Protein AF-A0A3D5YI48-F1 (afdb_monomer_lite)

pLDDT: mean 76.14, std 15.16, range [38.84, 94.69]

Foldseek 3Di:
DDDDDDDPPPPPPPDDPVRVVVVVVFVVFDKDQDDDDDFDDDPDPVVRVVVVVVVQVVQQVVDDVPDDGDDDDDDPDPVVVVVCVVVVPPDDPDDPVVCVVCVPVTDMGGPVRVCVVDVPPDCVRDPPPVDDDDPDDDDDDDPDDDDD

Sequence (148 aa):
MDEKKEDKEEKNYSFSQNQLGDLDKKLNDEIFHVKIRALATSPDPHRPKKIIDDLAKSFFQYTYTGLNGFKFKHTKDIVTFAKSFTQRLFDSEDSLRNQMISFGKHHILNIKELSSILHFPHPKFNRNPRFSFQNYKIVSAPDNLPDK

Structure (mmCIF, N/CA/C/O backbone):
data_AF-A0A3D5YI48-F1
#
_entry.id   AF-A0A3D5YI48-F1
#
loop_
_atom_site.group_PDB
_atom_site.id
_atom_site.type_symbol
_atom_site.label_atom_id
_atom_site.label_alt_id
_atom_site.label_comp_id
_atom_site.label_asym_id
_atom_site.label_entity_id
_atom_site.label_seq_id
_atom_site.pdbx_PDB_ins_code
_atom_site.Cartn_x
_atom_site.Cartn_y
_atom_site.Cartn_z
_atom_site.occupancy
_atom_site.B_iso_or_equiv
_atom_site.auth_seq_id
_atom_site.auth_comp_id
_atom_site.auth_asym_id
_atom_site.auth_atom_id
_atom_site.pdbx_PDB_model_num
ATOM 1 N N . MET A 1 1 ? 15.339 47.329 4.905 1.00 41.06 1 MET A N 1
ATOM 2 C CA . MET A 1 1 ? 15.507 46.089 4.123 1.00 41.06 1 MET A CA 1
ATOM 3 C C . MET A 1 1 ? 14.896 44.988 4.951 1.00 41.06 1 MET A C 1
ATOM 5 O O . MET A 1 1 ? 15.356 44.745 6.057 1.00 41.06 1 MET A O 1
ATOM 9 N N . ASP A 1 2 ? 13.770 44.494 4.461 1.00 39.84 2 ASP A N 1
ATOM 10 C CA . ASP A 1 2 ? 12.718 43.833 5.224 1.00 39.84 2 ASP A CA 1
ATOM 11 C C . ASP A 1 2 ? 13.064 42.398 5.632 1.00 39.84 2 ASP A C 1
ATOM 13 O O . ASP A 1 2 ? 13.383 41.554 4.792 1.00 39.84 2 ASP A O 1
ATOM 17 N N . GLU A 1 3 ? 12.933 42.106 6.926 1.00 39.66 3 GLU A N 1
ATOM 18 C CA . GLU A 1 3 ? 12.863 40.741 7.443 1.00 39.66 3 GLU A CA 1
ATOM 19 C C . GLU A 1 3 ? 11.474 40.164 7.131 1.00 39.66 3 GLU A C 1
ATOM 21 O O . GLU A 1 3 ? 10.480 40.473 7.790 1.00 39.66 3 GLU A O 1
ATOM 26 N N . LYS A 1 4 ? 11.389 39.311 6.104 1.00 41.38 4 LYS A N 1
ATOM 27 C CA . LYS A 1 4 ? 10.205 38.483 5.844 1.00 41.38 4 LYS A CA 1
ATOM 28 C C . LYS A 1 4 ? 10.068 37.428 6.945 1.00 41.38 4 LYS A C 1
ATOM 30 O O . LYS A 1 4 ? 10.749 36.406 6.916 1.00 41.38 4 LYS A O 1
ATOM 35 N N . LYS A 1 5 ? 9.158 37.663 7.891 1.00 40.09 5 LYS A N 1
ATOM 36 C CA . LYS A 1 5 ? 8.567 36.606 8.720 1.00 40.09 5 LYS A CA 1
ATOM 37 C C . LYS A 1 5 ? 7.678 35.743 7.820 1.00 40.09 5 LYS A C 1
ATOM 39 O O . LYS A 1 5 ? 6.712 36.237 7.252 1.00 40.09 5 LYS A O 1
ATOM 44 N N . GLU A 1 6 ? 8.0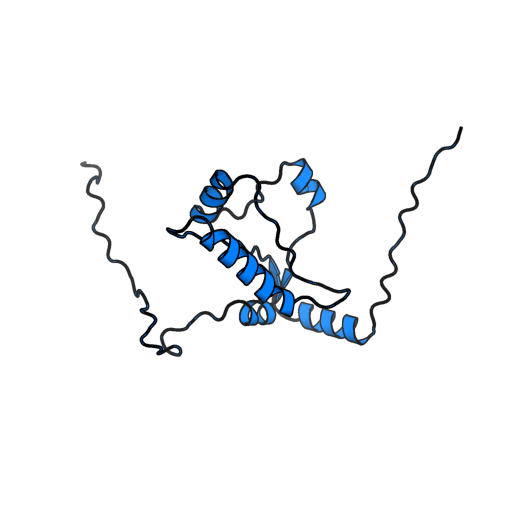47 34.478 7.645 1.00 39.38 6 GLU A N 1
ATOM 45 C CA . GLU A 1 6 ? 7.173 33.467 7.048 1.00 39.38 6 GLU A CA 1
ATOM 46 C C . GLU A 1 6 ? 6.052 33.145 8.041 1.00 39.38 6 GLU A C 1
ATOM 48 O O . GLU A 1 6 ? 6.266 32.460 9.046 1.00 39.38 6 GLU A O 1
ATOM 53 N N . ASP A 1 7 ? 4.859 33.657 7.755 1.00 38.84 7 ASP A N 1
ATOM 54 C CA . ASP A 1 7 ? 3.626 33.278 8.429 1.00 38.84 7 ASP A CA 1
ATOM 55 C C . ASP A 1 7 ? 3.372 31.779 8.212 1.00 38.84 7 ASP A C 1
ATOM 57 O O . ASP A 1 7 ? 3.018 31.318 7.124 1.00 38.84 7 ASP A O 1
ATOM 61 N N . LYS A 1 8 ? 3.568 30.985 9.268 1.00 43.50 8 LYS A N 1
ATOM 62 C CA . LYS A 1 8 ? 3.027 29.628 9.339 1.00 43.50 8 LYS A CA 1
ATOM 63 C C . LYS A 1 8 ? 1.514 29.754 9.471 1.00 43.50 8 LYS A C 1
ATOM 65 O O . LYS A 1 8 ? 1.006 29.903 10.576 1.00 43.50 8 LYS A O 1
ATOM 70 N N . GLU A 1 9 ? 0.813 29.693 8.343 1.00 40.56 9 GLU A N 1
ATOM 71 C CA . GLU A 1 9 ? -0.636 29.499 8.305 1.00 40.56 9 GLU A CA 1
ATOM 72 C C . GLU A 1 9 ? -1.001 28.258 9.134 1.00 40.56 9 GLU A C 1
ATOM 74 O O . GLU A 1 9 ? -0.820 27.111 8.706 1.00 40.56 9 GLU A O 1
ATOM 79 N N . GLU A 1 10 ? -1.515 28.484 10.342 1.00 40.91 10 GLU A N 1
ATOM 80 C CA . GLU A 1 10 ? -2.263 27.486 11.090 1.00 40.91 10 GLU A CA 1
ATOM 81 C C . GLU A 1 10 ? -3.491 27.129 10.255 1.00 40.91 10 GLU A C 1
ATOM 83 O O . GLU A 1 10 ? -4.492 27.845 10.211 1.00 40.91 10 GLU A O 1
ATOM 88 N N . LYS A 1 11 ? -3.393 26.020 9.521 1.00 41.28 11 LYS A N 1
ATOM 89 C CA . LYS A 1 11 ? -4.531 25.438 8.817 1.00 41.28 11 LYS A CA 1
ATOM 90 C C . LYS A 1 11 ? -5.540 24.982 9.862 1.00 41.28 11 LYS A C 1
ATOM 92 O O . LYS A 1 11 ? -5.476 23.852 10.341 1.00 41.28 11 LYS A O 1
ATOM 97 N N . ASN A 1 12 ? -6.468 25.870 10.198 1.00 40.56 12 ASN A N 1
ATOM 98 C CA . ASN A 1 12 ? -7.698 25.554 10.904 1.00 40.56 12 ASN A CA 1
ATOM 99 C C . ASN A 1 12 ? -8.518 24.610 10.016 1.00 40.56 12 ASN A C 1
ATOM 101 O O . ASN A 1 12 ? -9.341 25.043 9.212 1.00 40.56 12 ASN A O 1
ATOM 105 N N . TYR A 1 13 ? -8.252 23.307 10.107 1.00 54.59 13 TYR A N 1
ATOM 106 C CA . TYR A 1 13 ? -9.124 22.303 9.516 1.00 54.59 13 TYR A CA 1
ATOM 107 C C . TYR A 1 13 ? -10.422 22.303 10.324 1.00 54.59 13 TYR A C 1
ATOM 109 O O . TYR A 1 13 ? -10.493 21.711 11.399 1.00 54.59 13 TYR A O 1
ATOM 117 N N . SER A 1 14 ? -11.452 22.985 9.826 1.00 60.59 14 SER A N 1
ATOM 118 C CA . SER A 1 14 ? -12.811 22.853 10.346 1.00 60.59 14 SER A CA 1
ATOM 119 C C . SER A 1 14 ? -13.364 21.486 9.936 1.00 60.59 14 SER A C 1
ATOM 121 O O . SER A 1 14 ? -14.107 21.341 8.967 1.00 60.59 14 SER A O 1
ATOM 123 N N . PHE A 1 15 ? -12.950 20.440 10.650 1.00 69.19 15 PHE A N 1
ATOM 124 C CA . PHE A 1 15 ? -13.559 19.128 10.489 1.00 69.19 15 PHE A CA 1
ATOM 125 C C . PHE A 1 15 ? -15.030 19.212 10.897 1.00 69.19 15 PHE A C 1
ATOM 127 O O . PHE A 1 15 ? -15.381 19.774 11.933 1.00 69.19 15 PHE A O 1
ATOM 134 N N . SER A 1 16 ? -15.904 18.650 10.068 1.00 78.31 16 SER A N 1
ATOM 135 C CA . SER A 1 16 ? -17.309 18.476 10.430 1.00 78.31 16 SER A CA 1
ATOM 136 C C . SER A 1 16 ? -17.437 17.529 11.631 1.00 78.31 16 SER A C 1
ATOM 138 O O . SER A 1 16 ? -16.617 16.628 11.810 1.00 78.31 16 SER A O 1
ATOM 140 N N . GLN A 1 17 ? -18.499 17.681 12.428 1.00 79.50 17 GLN A N 1
ATOM 141 C CA . GLN A 1 17 ? -18.764 16.827 13.597 1.00 79.50 17 GLN A CA 1
ATOM 142 C C . GLN A 1 17 ? -18.729 15.324 13.255 1.00 79.50 17 GLN A C 1
ATOM 144 O O . GLN A 1 17 ? -18.250 14.508 14.039 1.00 79.50 17 GLN A O 1
ATOM 149 N N . ASN A 1 18 ? -19.178 14.965 12.048 1.00 78.50 18 ASN A N 1
ATOM 150 C CA . ASN A 1 18 ? -19.152 13.590 11.550 1.00 78.50 18 ASN A CA 1
ATOM 151 C C . ASN A 1 18 ? -17.719 13.078 11.329 1.00 78.50 18 ASN A C 1
ATOM 153 O O . ASN A 1 18 ? -17.415 11.943 11.677 1.00 78.50 18 ASN A O 1
ATOM 157 N N . GLN A 1 19 ? -16.822 13.924 10.809 1.00 81.00 19 GLN A N 1
ATOM 158 C CA . GLN A 1 19 ? -15.417 13.566 10.580 1.00 81.00 19 GLN A CA 1
ATOM 159 C C . GLN A 1 19 ? -14.654 13.353 11.890 1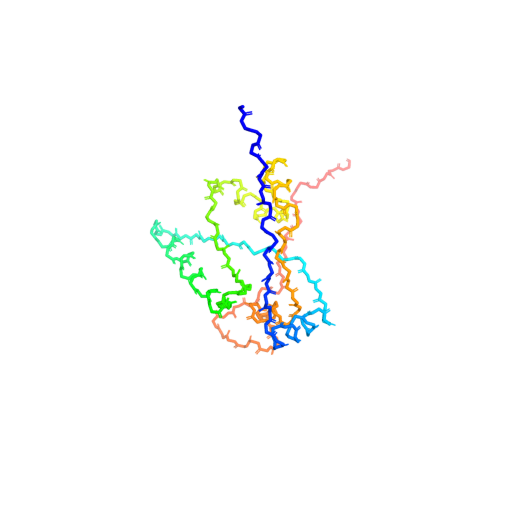.00 81.00 19 GLN A C 1
ATOM 161 O O . GLN A 1 19 ? -13.818 12.456 11.963 1.00 81.00 19 GLN A O 1
ATOM 166 N N . LEU A 1 20 ? -14.961 14.144 12.923 1.00 82.88 20 LEU A N 1
ATOM 167 C CA . LEU A 1 20 ? -14.404 13.955 14.265 1.00 82.88 20 LEU A CA 1
ATOM 168 C C . LEU A 1 20 ? -14.873 12.628 14.871 1.00 82.88 20 LEU A C 1
ATOM 170 O O . LEU A 1 20 ? -14.048 11.831 15.308 1.00 82.88 20 LEU A O 1
ATOM 174 N N . GLY A 1 21 ? -16.174 12.334 14.791 1.00 84.25 21 GLY A N 1
ATOM 175 C CA . GLY A 1 21 ? -16.715 11.067 15.287 1.00 84.25 21 GLY A CA 1
ATOM 176 C C . GLY A 1 21 ? -16.146 9.833 14.576 1.00 84.25 21 GLY A C 1
ATOM 177 O O . GLY A 1 21 ? -15.949 8.793 15.203 1.00 84.25 21 GLY A O 1
ATOM 178 N N . ASP A 1 22 ? -15.851 9.922 13.279 1.00 82.38 22 ASP A N 1
ATOM 179 C CA . ASP A 1 22 ? -15.221 8.821 12.543 1.00 82.38 22 ASP A CA 1
ATOM 180 C C . ASP A 1 22 ? -13.732 8.654 12.882 1.00 82.38 22 ASP A C 1
ATOM 182 O O . ASP A 1 22 ? -13.225 7.529 12.890 1.00 82.38 22 ASP A O 1
ATOM 186 N N . LEU A 1 23 ? -13.042 9.743 13.230 1.00 83.31 23 LEU A N 1
ATOM 187 C CA . LEU A 1 23 ? -11.668 9.694 13.724 1.00 83.31 23 LEU A CA 1
ATOM 188 C C . LEU A 1 23 ? -11.597 9.035 15.109 1.00 83.31 23 LEU A C 1
ATOM 190 O O . LEU A 1 23 ? -10.764 8.152 15.309 1.00 83.31 23 LEU A O 1
ATOM 194 N N . ASP A 1 24 ? -12.519 9.367 16.013 1.00 85.50 24 ASP A N 1
ATOM 195 C CA . ASP A 1 24 ? -12.607 8.733 17.334 1.00 85.50 24 ASP A CA 1
ATOM 196 C C . ASP A 1 24 ? -12.875 7.227 17.219 1.00 85.50 24 ASP A C 1
ATOM 198 O O . ASP A 1 24 ? -12.198 6.411 17.846 1.00 85.50 24 ASP A O 1
ATOM 202 N N . LYS A 1 25 ? -13.800 6.818 16.337 1.00 85.31 25 LYS A N 1
ATOM 203 C CA . LYS A 1 25 ? -14.037 5.391 16.050 1.00 85.31 25 LYS A CA 1
ATOM 204 C C . LYS A 1 25 ? -12.787 4.694 15.525 1.00 85.31 25 LYS A C 1
ATOM 206 O O . LYS A 1 25 ? -12.553 3.541 15.876 1.00 85.31 25 LYS A O 1
ATOM 211 N N . LYS A 1 26 ? -12.000 5.367 14.681 1.00 85.00 26 LYS A N 1
ATOM 212 C CA . LYS A 1 26 ? -10.758 4.810 14.139 1.00 85.00 26 LYS A CA 1
ATOM 213 C C . LYS A 1 26 ? -9.706 4.599 15.228 1.00 85.00 26 LYS A C 1
ATOM 215 O O . LYS A 1 26 ? -8.999 3.598 15.159 1.00 85.00 26 LYS A O 1
ATOM 220 N N . LEU A 1 27 ? -9.617 5.515 16.195 1.00 85.62 27 LEU A N 1
ATOM 221 C CA . LEU A 1 27 ? -8.670 5.448 17.312 1.00 85.62 27 LEU A CA 1
ATOM 222 C C . LEU A 1 27 ? -9.058 4.428 18.394 1.00 85.62 27 LEU A C 1
ATOM 224 O O . LEU A 1 27 ? -8.190 4.001 19.148 1.00 85.62 27 LEU A O 1
ATOM 228 N N . ASN A 1 28 ? -10.333 4.037 18.470 1.00 88.50 28 ASN A N 1
ATOM 229 C CA . ASN A 1 28 ? -10.820 3.079 19.469 1.00 88.50 28 ASN A CA 1
ATOM 230 C C . ASN A 1 28 ? -10.362 1.633 19.236 1.00 88.50 28 ASN A C 1
ATOM 232 O O . ASN A 1 28 ? -10.355 0.841 20.175 1.00 88.50 28 ASN A O 1
ATOM 236 N N . ASP A 1 29 ? -10.029 1.266 18.001 1.00 87.19 29 ASP A N 1
ATOM 237 C C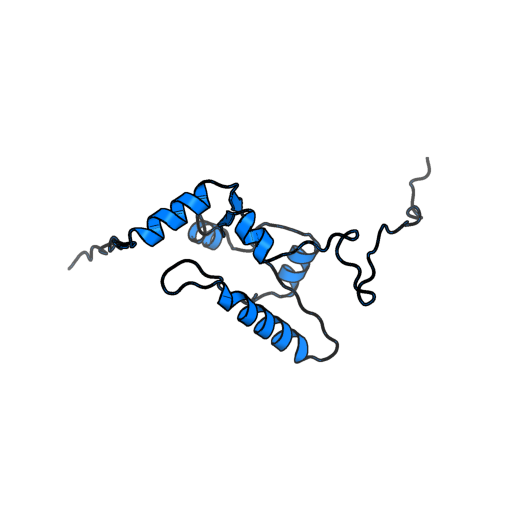A . ASP A 1 29 ? -9.511 -0.067 17.694 1.00 87.19 29 ASP A CA 1
ATOM 238 C C . ASP A 1 29 ? -7.974 -0.047 17.608 1.00 87.19 29 ASP A C 1
ATOM 240 O O . ASP A 1 29 ? -7.338 1.004 17.557 1.00 87.19 29 ASP A O 1
ATOM 244 N N . GLU A 1 30 ? -7.364 -1.230 17.527 1.00 87.88 30 GLU A N 1
ATOM 245 C CA . GLU A 1 30 ? -5.915 -1.373 17.400 1.00 87.88 30 GLU A CA 1
ATOM 246 C C . GLU A 1 30 ? -5.360 -0.709 16.137 1.00 87.88 30 GLU A C 1
ATOM 248 O O . GLU A 1 30 ? -5.850 -0.901 15.018 1.00 87.88 30 GLU A O 1
ATOM 253 N N . ILE A 1 31 ? -4.279 0.041 16.340 1.00 88.31 31 ILE A N 1
ATOM 254 C CA . ILE A 1 31 ? -3.648 0.872 15.329 1.00 88.31 31 ILE A CA 1
ATOM 255 C C . ILE A 1 31 ? -2.305 0.271 14.921 1.00 88.31 31 ILE A C 1
ATOM 257 O O . ILE A 1 31 ? -1.441 0.011 15.758 1.00 88.31 31 ILE A O 1
ATOM 261 N N . PHE A 1 32 ? -2.091 0.141 13.614 1.00 87.69 32 PHE A N 1
ATOM 262 C CA . PHE A 1 32 ? -0.862 -0.392 13.044 1.00 87.69 32 PHE A CA 1
ATOM 263 C C . PHE A 1 32 ? -0.170 0.628 12.147 1.00 87.69 32 PHE A C 1
ATOM 265 O O . PHE A 1 32 ? -0.798 1.348 11.363 1.00 87.69 32 PHE A O 1
ATOM 272 N N . HIS A 1 33 ? 1.161 0.634 12.217 1.00 87.12 33 HIS A N 1
ATOM 273 C CA . HIS A 1 33 ? 1.983 1.294 11.216 1.00 87.12 33 HIS A CA 1
ATOM 274 C C . HIS A 1 33 ? 2.139 0.373 10.004 1.00 87.12 33 HIS A C 1
ATOM 276 O O . HIS A 1 33 ? 2.742 -0.698 10.097 1.00 87.12 33 HIS A O 1
ATOM 282 N N . VAL A 1 34 ? 1.593 0.786 8.861 1.00 85.81 34 VAL A N 1
ATOM 283 C CA . VAL A 1 34 ? 1.519 -0.058 7.666 1.00 85.81 34 VAL A CA 1
ATOM 284 C C . VAL A 1 34 ? 2.368 0.524 6.542 1.00 85.81 34 VAL A C 1
ATOM 286 O O . VAL A 1 34 ? 2.324 1.714 6.250 1.00 85.81 34 VAL A O 1
ATOM 289 N N . LYS A 1 35 ? 3.127 -0.332 5.852 1.00 85.81 35 LYS A N 1
ATOM 290 C CA . LYS A 1 35 ? 3.870 0.030 4.637 1.00 85.81 35 LYS A CA 1
ATOM 291 C C . LYS A 1 35 ? 3.477 -0.918 3.512 1.00 85.81 35 LYS A C 1
ATOM 293 O O . LYS A 1 35 ? 3.849 -2.087 3.527 1.00 85.81 35 LYS A O 1
ATOM 298 N N . ILE A 1 36 ? 2.731 -0.406 2.535 1.00 86.31 36 ILE A N 1
ATOM 299 C CA . ILE A 1 36 ? 2.285 -1.176 1.368 1.00 86.31 36 ILE A CA 1
ATOM 300 C C . ILE A 1 36 ? 3.318 -1.000 0.252 1.00 86.31 36 ILE A C 1
ATOM 302 O O . ILE A 1 36 ? 3.641 0.124 -0.132 1.00 86.31 36 ILE A O 1
ATOM 306 N N . ARG A 1 37 ? 3.852 -2.109 -0.263 1.00 87.94 37 ARG A N 1
ATOM 307 C CA . ARG A 1 37 ? 4.781 -2.140 -1.401 1.00 87.94 37 ARG A CA 1
ATOM 308 C C . ARG A 1 37 ? 4.263 -3.133 -2.431 1.00 87.94 37 ARG A C 1
ATOM 310 O O . ARG A 1 37 ? 3.816 -4.214 -2.058 1.00 87.94 37 ARG A O 1
ATOM 317 N N . ALA A 1 38 ? 4.352 -2.779 -3.707 1.00 88.94 38 ALA A N 1
ATOM 318 C CA . ALA A 1 38 ? 3.948 -3.639 -4.810 1.00 88.94 38 ALA A CA 1
ATOM 319 C C . ALA A 1 38 ? 5.090 -3.771 -5.819 1.00 88.94 38 ALA A C 1
ATOM 321 O O . ALA A 1 38 ? 5.756 -2.789 -6.145 1.00 88.94 38 ALA A O 1
ATOM 322 N N . LEU A 1 39 ? 5.292 -4.991 -6.311 1.00 90.31 39 LEU A N 1
ATOM 323 C CA . LEU A 1 39 ? 6.236 -5.324 -7.368 1.00 90.31 39 LEU A CA 1
ATOM 324 C C . LEU A 1 39 ? 5.504 -6.212 -8.376 1.00 90.31 39 LEU A C 1
ATOM 326 O O . LEU A 1 39 ? 4.851 -7.177 -7.983 1.00 90.31 39 LEU A O 1
ATOM 330 N N . ALA A 1 40 ? 5.603 -5.884 -9.661 1.00 91.06 40 ALA A N 1
ATOM 331 C CA . ALA A 1 40 ? 4.995 -6.658 -10.737 1.00 91.06 40 ALA A CA 1
ATOM 332 C C . ALA A 1 40 ? 6.073 -7.105 -11.724 1.00 91.06 40 ALA A C 1
ATOM 334 O O . ALA A 1 40 ? 6.941 -6.320 -12.103 1.00 91.06 40 ALA A O 1
ATOM 335 N N . THR A 1 41 ? 5.991 -8.357 -12.163 1.00 89.56 41 THR A N 1
ATOM 336 C CA . THR A 1 41 ? 6.862 -8.938 -13.187 1.00 89.56 41 THR A CA 1
ATOM 337 C C . THR A 1 41 ? 6.005 -9.507 -14.312 1.00 89.56 41 THR A C 1
ATOM 339 O O . THR A 1 41 ? 4.880 -9.963 -14.097 1.00 89.56 41 THR A O 1
ATOM 342 N N . SER A 1 42 ? 6.496 -9.436 -15.547 1.00 91.81 42 SER A N 1
ATOM 343 C CA . SER A 1 42 ? 5.811 -10.013 -16.701 1.00 91.81 42 SER A CA 1
ATOM 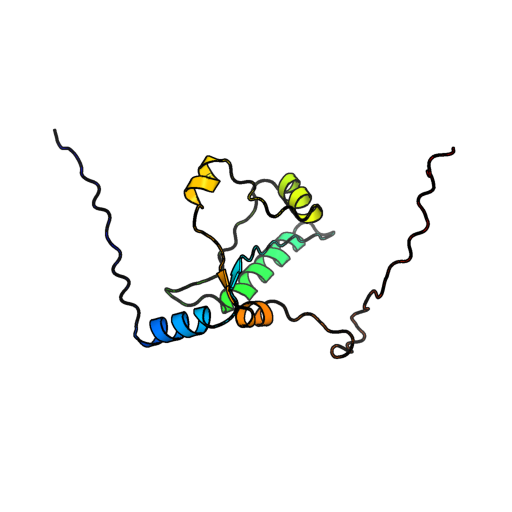344 C C . SER A 1 42 ? 6.795 -10.277 -17.842 1.00 91.81 42 SER A C 1
ATOM 346 O O . SER A 1 42 ? 7.773 -9.539 -17.943 1.00 91.81 42 SER A O 1
ATOM 348 N N . PRO A 1 43 ? 6.543 -11.279 -18.708 1.00 93.12 43 PRO A N 1
ATOM 349 C CA . PRO A 1 43 ? 7.337 -11.498 -19.921 1.00 93.12 43 PRO A CA 1
ATOM 350 C C . PRO A 1 43 ? 7.204 -10.366 -20.949 1.00 93.12 43 PRO A C 1
ATOM 352 O O . PRO A 1 43 ? 8.133 -10.112 -21.707 1.00 93.12 43 PRO A O 1
ATOM 355 N N . ASP A 1 44 ? 6.049 -9.696 -20.980 1.00 94.69 44 ASP A N 1
ATOM 356 C CA . ASP A 1 44 ? 5.792 -8.547 -21.850 1.00 94.69 44 ASP A CA 1
ATOM 357 C C . ASP A 1 44 ? 6.270 -7.250 -21.167 1.00 94.69 44 ASP A C 1
ATOM 359 O O . ASP A 1 44 ? 5.791 -6.952 -20.069 1.00 94.69 44 ASP A O 1
ATOM 363 N N . PRO A 1 45 ? 7.155 -6.447 -21.790 1.00 89.44 45 PRO A N 1
ATOM 364 C CA . PRO A 1 45 ? 7.676 -5.207 -21.213 1.00 89.44 45 PRO A CA 1
ATOM 365 C C . PRO A 1 45 ? 6.618 -4.176 -20.788 1.00 89.44 45 PRO A C 1
ATOM 367 O O . PRO A 1 45 ? 6.845 -3.420 -19.841 1.00 89.44 45 PRO A O 1
ATOM 370 N N . HIS A 1 46 ? 5.456 -4.117 -21.449 1.00 91.69 46 HIS A N 1
ATOM 371 C CA . HIS A 1 46 ? 4.445 -3.084 -21.168 1.00 91.69 46 HIS A CA 1
ATOM 372 C C . HIS A 1 46 ? 3.447 -3.477 -20.075 1.00 91.69 46 HIS A C 1
ATOM 374 O O . HIS A 1 46 ? 2.830 -2.622 -19.428 1.00 91.69 46 HIS A O 1
ATOM 380 N N . ARG A 1 47 ? 3.299 -4.777 -19.833 1.00 93.56 47 ARG A N 1
ATOM 381 C CA . ARG A 1 47 ? 2.315 -5.329 -18.904 1.00 93.56 47 ARG A CA 1
ATOM 382 C C . ARG A 1 47 ? 2.555 -4.980 -17.424 1.00 93.56 47 ARG A C 1
ATOM 384 O O . ARG A 1 47 ? 1.569 -4.662 -16.760 1.00 93.56 47 ARG A O 1
ATOM 391 N N . PRO A 1 48 ? 3.788 -4.978 -16.876 1.00 92.81 48 PRO A N 1
ATOM 392 C CA . PRO A 1 48 ? 4.033 -4.664 -15.468 1.00 92.81 48 PRO A CA 1
ATOM 393 C C . PRO A 1 48 ? 3.569 -3.260 -15.099 1.00 92.81 48 PRO A C 1
ATOM 395 O O . PRO A 1 48 ? 2.914 -3.081 -14.076 1.00 92.81 48 PRO A O 1
ATOM 398 N N . LYS A 1 49 ? 3.848 -2.277 -15.964 1.00 91.06 49 LYS A N 1
ATOM 399 C CA . LYS A 1 49 ? 3.418 -0.893 -15.752 1.00 91.06 49 LYS A CA 1
ATOM 400 C C . LYS A 1 49 ? 1.897 -0.808 -15.660 1.00 91.06 49 LYS A C 1
ATOM 402 O O . LYS A 1 49 ? 1.381 -0.252 -14.700 1.00 91.06 49 LYS A O 1
ATOM 407 N N . LYS A 1 50 ? 1.191 -1.451 -16.596 1.00 93.44 50 LYS A N 1
ATOM 408 C CA . LYS A 1 50 ? -0.274 -1.513 -16.581 1.00 93.44 50 LYS A CA 1
ATOM 409 C C . LYS A 1 50 ? -0.815 -2.161 -15.303 1.00 93.44 50 LYS A C 1
ATOM 411 O O . LYS A 1 50 ? -1.745 -1.629 -14.715 1.00 93.44 50 LYS A O 1
ATOM 416 N N . ILE A 1 51 ? -0.215 -3.264 -14.845 1.00 93.00 51 ILE A N 1
ATOM 417 C CA . ILE A 1 51 ? -0.616 -3.931 -13.594 1.00 93.00 51 ILE A CA 1
ATOM 418 C C . ILE A 1 51 ? -0.468 -2.985 -12.397 1.00 93.00 51 ILE A C 1
ATOM 420 O O . ILE A 1 51 ? -1.375 -2.903 -11.575 1.00 93.00 51 ILE A O 1
ATOM 424 N N . ILE A 1 52 ? 0.656 -2.269 -12.296 1.00 92.56 52 ILE A N 1
ATOM 425 C CA . ILE A 1 52 ? 0.892 -1.315 -11.205 1.00 92.56 52 ILE A CA 1
ATOM 426 C C . ILE A 1 52 ? -0.076 -0.130 -11.284 1.00 92.56 52 ILE A C 1
ATOM 428 O O . ILE A 1 52 ? -0.606 0.279 -10.254 1.00 92.56 52 ILE A O 1
ATOM 432 N N . ASP A 1 53 ? -0.347 0.387 -12.482 1.00 92.06 53 ASP A N 1
ATOM 433 C CA . ASP A 1 53 ? -1.286 1.494 -12.680 1.00 92.06 53 ASP A CA 1
ATOM 434 C C . ASP A 1 53 ? -2.725 1.080 -12.340 1.00 92.06 53 ASP A C 1
ATOM 436 O O . ASP A 1 53 ? -3.452 1.826 -11.684 1.00 92.06 53 ASP A O 1
ATOM 440 N N . ASP A 1 54 ? -3.144 -0.117 -12.747 1.00 92.12 54 ASP A N 1
ATOM 441 C CA . ASP A 1 54 ? -4.474 -0.645 -12.443 1.00 92.12 54 ASP A CA 1
ATOM 442 C C . ASP A 1 54 ? -4.620 -0.964 -10.946 1.00 92.12 54 ASP A C 1
ATOM 444 O O . ASP A 1 54 ? -5.657 -0.662 -10.352 1.00 92.12 54 ASP A O 1
ATOM 448 N N . LEU A 1 55 ? -3.558 -1.463 -10.301 1.00 90.88 55 LEU A N 1
ATOM 449 C CA . LEU A 1 55 ? -3.502 -1.616 -8.847 1.00 90.88 55 LEU A CA 1
ATOM 450 C C . LEU A 1 55 ? -3.619 -0.255 -8.146 1.00 90.88 55 LEU A C 1
ATOM 452 O O . LEU A 1 55 ? -4.422 -0.102 -7.231 1.00 90.88 55 LEU A O 1
ATOM 456 N N . ALA A 1 56 ? -2.871 0.760 -8.584 1.00 90.12 56 ALA A N 1
ATOM 457 C CA . ALA A 1 56 ? -2.959 2.101 -8.008 1.00 90.12 56 ALA A CA 1
ATOM 458 C C . ALA A 1 56 ? -4.387 2.664 -8.108 1.00 90.12 56 ALA A C 1
ATOM 460 O O . ALA A 1 56 ? -4.912 3.204 -7.132 1.00 90.12 56 ALA A O 1
ATOM 461 N N . LYS A 1 57 ? -5.051 2.458 -9.254 1.00 90.31 57 LYS A N 1
ATOM 462 C CA . LYS A 1 57 ? -6.448 2.862 -9.459 1.00 90.31 57 LYS A CA 1
ATOM 463 C C . LYS A 1 57 ? -7.416 2.148 -8.522 1.00 90.31 57 LYS A C 1
ATOM 465 O 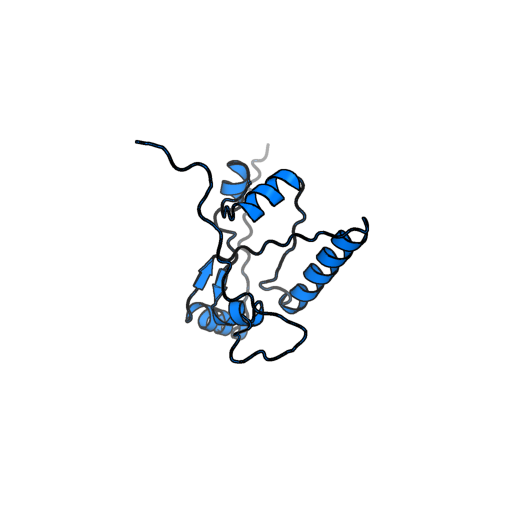O . LYS A 1 57 ? -8.310 2.808 -7.999 1.00 90.31 57 LYS A O 1
ATOM 470 N N . SER A 1 58 ? -7.243 0.848 -8.262 1.00 89.19 58 SER A N 1
ATOM 471 C CA . SER A 1 58 ? -8.146 0.127 -7.351 1.00 89.19 58 SER A CA 1
ATOM 472 C C . SER A 1 58 ? -8.110 0.682 -5.927 1.00 89.19 58 SER A C 1
ATOM 474 O O . SER A 1 58 ? -9.113 0.650 -5.228 1.00 89.19 58 SER A O 1
ATOM 476 N N . PHE A 1 59 ? -6.984 1.252 -5.492 1.00 88.44 59 PHE A N 1
ATOM 477 C CA . PHE A 1 59 ? -6.875 1.861 -4.165 1.00 88.44 59 PHE A CA 1
ATOM 478 C C . PHE A 1 59 ? -7.470 3.272 -4.069 1.00 88.44 59 PHE A C 1
ATOM 480 O O . PHE A 1 59 ? -7.690 3.755 -2.955 1.00 88.44 59 PHE A O 1
ATOM 487 N N . PHE A 1 60 ? -7.782 3.935 -5.188 1.00 87.00 60 PHE A N 1
ATOM 488 C CA . PHE A 1 60 ? -8.441 5.243 -5.141 1.00 87.00 60 PHE A CA 1
ATOM 489 C C . PHE A 1 60 ? -9.848 5.181 -4.546 1.00 87.00 60 PHE A C 1
ATOM 491 O O . PHE A 1 60 ? -10.297 6.182 -3.997 1.00 87.00 60 PHE A O 1
ATOM 498 N N . GLN A 1 61 ? -10.496 4.011 -4.531 1.00 85.81 61 GLN A N 1
ATOM 499 C CA . GLN A 1 61 ? -11.787 3.820 -3.859 1.00 85.81 61 GLN A CA 1
ATOM 500 C C . GLN A 1 61 ? -11.740 4.107 -2.347 1.00 85.81 61 GLN A C 1
ATOM 502 O O . GLN A 1 61 ? -12.764 4.404 -1.744 1.00 85.81 61 GLN A O 1
ATOM 507 N N . TYR A 1 62 ? -10.554 4.036 -1.735 1.00 86.12 62 TYR A N 1
ATOM 508 C CA . TYR A 1 62 ? -10.340 4.339 -0.317 1.00 86.12 62 TYR A CA 1
ATOM 509 C C . TYR A 1 62 ? -9.939 5.799 -0.067 1.00 86.12 62 TYR A C 1
ATOM 511 O O . TYR A 1 62 ? -9.607 6.168 1.057 1.00 86.12 62 TYR A O 1
ATOM 519 N N . THR A 1 63 ? -9.903 6.629 -1.111 1.00 85.50 63 THR A N 1
ATOM 520 C CA . THR A 1 63 ? -9.584 8.052 -0.980 1.00 85.50 63 THR A CA 1
ATOM 521 C C . THR A 1 63 ? -10.857 8.827 -0.707 1.00 85.50 63 THR A C 1
ATOM 523 O O . THR A 1 63 ? -11.750 8.879 -1.548 1.00 85.50 63 THR A O 1
ATOM 526 N N . TYR A 1 64 ? -10.923 9.468 0.455 1.00 81.44 64 TYR A N 1
ATOM 527 C CA . TYR A 1 64 ? -12.011 10.382 0.769 1.00 81.44 64 TYR A CA 1
ATOM 528 C C . TYR A 1 64 ? -11.606 11.816 0.411 1.00 81.44 64 TYR A C 1
ATOM 530 O O . TYR A 1 64 ? -10.513 12.277 0.752 1.00 81.44 64 TYR A O 1
ATOM 538 N N . THR A 1 65 ? -12.479 12.541 -0.289 1.00 75.50 65 THR A N 1
ATOM 539 C CA . THR A 1 65 ? -12.213 13.914 -0.741 1.00 75.50 65 THR A CA 1
ATOM 540 C C . THR A 1 65 ? -11.957 14.837 0.449 1.00 75.50 65 THR A C 1
ATOM 542 O O . THR A 1 65 ? -12.833 15.032 1.288 1.00 75.50 65 THR A O 1
ATOM 545 N N . GLY A 1 66 ? -10.753 15.404 0.528 1.00 72.44 66 GLY A N 1
ATOM 546 C CA . GLY A 1 66 ? -10.361 16.306 1.616 1.00 72.44 66 GLY A CA 1
ATOM 547 C C . GLY A 1 66 ? -9.941 15.618 2.923 1.00 72.44 66 GLY A C 1
ATOM 548 O O . GLY A 1 66 ? -9.637 16.322 3.880 1.00 72.44 66 GLY A O 1
ATOM 549 N N . LEU A 1 67 ? -9.880 14.281 2.973 1.00 78.56 67 LEU A N 1
ATOM 550 C CA . LEU A 1 67 ? -9.366 13.519 4.121 1.00 78.56 67 LEU A CA 1
ATOM 551 C C . LEU A 1 67 ? -8.221 12.581 3.686 1.00 78.56 67 LEU A C 1
ATOM 553 O O . LEU A 1 67 ? -7.482 12.857 2.739 1.00 78.56 67 LEU A O 1
ATOM 557 N N . ASN A 1 68 ? -8.040 11.480 4.418 1.00 80.94 68 ASN A N 1
ATOM 558 C CA . ASN A 1 68 ? -7.012 10.485 4.165 1.00 80.94 68 ASN A CA 1
ATOM 559 C C . ASN A 1 68 ? -7.248 9.751 2.837 1.00 80.94 68 ASN A C 1
ATOM 561 O O . ASN A 1 68 ? -8.377 9.476 2.430 1.00 80.94 68 ASN A O 1
ATOM 565 N N . GLY A 1 69 ? -6.148 9.402 2.178 1.00 85.00 69 GLY A N 1
ATOM 566 C CA . GLY A 1 69 ? -6.157 8.618 0.953 1.00 85.00 69 GLY A CA 1
ATOM 567 C C . GLY A 1 69 ? -4.783 8.042 0.650 1.00 85.00 69 GLY A C 1
ATOM 568 O O . GLY A 1 69 ? -3.758 8.517 1.156 1.00 85.00 69 GLY A O 1
ATOM 569 N N . PHE A 1 70 ? -4.759 7.010 -0.186 1.00 86.12 70 PHE A N 1
ATOM 570 C CA . PHE A 1 70 ? -3.513 6.387 -0.611 1.00 86.12 70 PHE A CA 1
ATOM 571 C C . PHE A 1 70 ? -2.860 7.202 -1.726 1.00 86.12 70 PHE A C 1
ATOM 573 O O . PHE A 1 70 ? -3.492 7.565 -2.716 1.00 86.12 70 PHE A O 1
ATOM 580 N N . LYS A 1 71 ? -1.561 7.479 -1.570 1.00 84.50 71 LYS A N 1
ATOM 581 C CA . LYS A 1 71 ? -0.739 8.132 -2.593 1.00 84.50 71 LYS A CA 1
ATOM 582 C C . LYS A 1 71 ? 0.329 7.165 -3.072 1.00 84.50 71 LYS A C 1
ATOM 584 O O . LYS A 1 71 ? 1.242 6.826 -2.322 1.00 84.50 71 LYS A O 1
ATOM 589 N N . PHE A 1 72 ? 0.225 6.758 -4.329 1.00 85.88 72 PHE A N 1
ATOM 590 C CA . PHE A 1 72 ? 1.217 5.903 -4.966 1.00 85.88 72 PHE A CA 1
ATOM 591 C C . PHE A 1 72 ? 2.438 6.724 -5.368 1.00 85.88 72 PHE A C 1
ATOM 593 O O . PHE A 1 72 ? 2.319 7.791 -5.969 1.00 85.88 72 PHE A O 1
ATOM 600 N N . LYS A 1 73 ? 3.622 6.221 -5.020 1.00 86.31 73 LYS A N 1
ATOM 601 C CA . LYS A 1 73 ? 4.906 6.782 -5.440 1.00 86.31 73 LYS A CA 1
ATOM 602 C C . LYS A 1 73 ? 5.663 5.716 -6.213 1.00 86.31 73 LYS A C 1
ATOM 604 O O . LYS A 1 73 ? 5.901 4.632 -5.686 1.00 86.31 73 LYS A O 1
ATOM 609 N N . HIS A 1 74 ? 6.056 6.032 -7.441 1.00 85.25 74 HIS A N 1
ATOM 610 C CA . HIS A 1 74 ? 6.953 5.166 -8.195 1.00 85.25 74 HIS A CA 1
ATOM 611 C C . HIS A 1 74 ? 8.369 5.260 -7.625 1.00 85.25 74 HIS A C 1
ATOM 613 O O . HIS A 1 74 ? 8.846 6.351 -7.299 1.00 85.25 74 HIS A O 1
ATOM 619 N N . THR A 1 75 ? 9.033 4.111 -7.502 1.00 83.81 75 THR A N 1
ATOM 620 C CA . THR A 1 75 ? 10.447 4.077 -7.125 1.00 83.81 75 THR A CA 1
ATOM 621 C C . THR A 1 75 ? 11.311 4.581 -8.278 1.00 83.81 75 THR A C 1
ATOM 623 O O . THR A 1 75 ? 11.016 4.317 -9.444 1.00 83.81 75 THR A O 1
ATOM 626 N N . LYS A 1 76 ? 12.377 5.312 -7.945 1.00 82.31 76 LYS A N 1
ATOM 627 C CA . LYS A 1 76 ? 13.404 5.725 -8.912 1.00 82.31 76 LYS A CA 1
ATOM 628 C C . LYS A 1 76 ? 14.414 4.607 -9.154 1.00 82.31 76 LYS A C 1
ATOM 630 O O . LYS A 1 76 ? 14.850 4.420 -10.282 1.00 82.31 76 LYS A O 1
ATOM 635 N N . ASP A 1 77 ? 14.752 3.870 -8.098 1.00 86.62 77 ASP A N 1
ATOM 636 C CA . ASP A 1 77 ? 15.667 2.736 -8.147 1.00 86.62 77 ASP A CA 1
ATOM 637 C C . ASP A 1 77 ? 14.890 1.438 -7.914 1.00 86.62 77 ASP A C 1
ATOM 639 O O . ASP A 1 77 ? 14.338 1.186 -6.839 1.00 86.62 77 ASP A O 1
ATOM 643 N N . ILE A 1 78 ? 14.800 0.629 -8.965 1.00 86.25 78 ILE A N 1
ATOM 644 C CA . ILE A 1 78 ? 14.081 -0.646 -8.948 1.00 86.25 78 ILE A CA 1
ATOM 645 C C . ILE A 1 78 ? 14.930 -1.731 -8.281 1.00 86.25 78 ILE A C 1
ATOM 647 O O . ILE A 1 78 ? 14.373 -2.616 -7.635 1.00 86.25 78 ILE A O 1
ATOM 651 N N . VAL A 1 79 ? 16.260 -1.674 -8.409 1.00 87.56 79 VAL A N 1
ATOM 652 C CA . VAL A 1 79 ? 17.163 -2.724 -7.916 1.00 87.56 79 VAL A CA 1
ATOM 653 C C . VAL A 1 79 ? 17.174 -2.713 -6.396 1.00 87.56 79 VAL A C 1
ATOM 655 O O . VAL A 1 79 ? 16.937 -3.747 -5.765 1.00 87.56 79 VAL A O 1
ATOM 658 N N . THR A 1 80 ? 17.376 -1.537 -5.806 1.00 85.44 80 THR A N 1
ATOM 659 C CA . THR A 1 80 ? 17.391 -1.394 -4.348 1.00 85.44 80 THR A CA 1
ATOM 660 C C . THR A 1 80 ? 16.003 -1.670 -3.765 1.00 85.44 80 THR A C 1
ATOM 662 O O . THR A 1 80 ? 15.885 -2.474 -2.840 1.00 85.44 80 THR A O 1
ATOM 665 N N . PHE A 1 81 ? 14.935 -1.190 -4.418 1.00 87.31 81 PHE A N 1
ATOM 666 C CA . PHE A 1 81 ? 13.559 -1.517 -4.037 1.00 87.31 81 PHE A CA 1
ATOM 667 C C . PHE A 1 81 ? 13.261 -3.024 -4.080 1.00 87.31 81 PHE A C 1
ATOM 669 O O . PHE A 1 81 ? 12.640 -3.556 -3.163 1.00 87.31 81 PHE A O 1
ATOM 676 N N . ALA A 1 82 ? 13.693 -3.741 -5.122 1.00 88.19 82 ALA A N 1
ATOM 677 C CA . ALA A 1 82 ? 13.493 -5.186 -5.228 1.00 88.19 82 ALA A CA 1
ATOM 678 C C . ALA A 1 82 ? 14.286 -5.945 -4.154 1.00 88.19 82 ALA A C 1
ATOM 680 O O . ALA A 1 82 ? 13.779 -6.905 -3.565 1.00 88.19 82 ALA A O 1
ATOM 681 N N . LYS A 1 83 ? 15.504 -5.491 -3.842 1.00 88.38 83 LYS A N 1
ATOM 682 C CA . LYS A 1 83 ? 16.309 -6.044 -2.750 1.00 88.38 83 LYS A CA 1
ATOM 683 C C . LYS A 1 83 ? 15.631 -5.819 -1.398 1.00 88.38 83 LYS A C 1
ATOM 685 O O . LYS A 1 83 ? 15.445 -6.775 -0.653 1.00 88.38 83 LYS A O 1
ATOM 690 N N . SER A 1 84 ? 15.183 -4.603 -1.097 1.00 86.62 84 SER A N 1
ATOM 691 C CA . SER A 1 84 ? 14.508 -4.315 0.172 1.00 86.62 84 SER A CA 1
ATOM 692 C C . SER A 1 84 ? 13.141 -4.997 0.275 1.00 86.62 84 SER A C 1
ATOM 694 O O . SER A 1 84 ? 12.760 -5.444 1.357 1.00 86.62 84 SER A O 1
ATOM 696 N N . PHE A 1 85 ? 12.426 -5.153 -0.843 1.00 87.62 85 PHE A N 1
ATOM 697 C CA . PHE A 1 85 ? 11.187 -5.926 -0.924 1.00 87.62 85 PHE A CA 1
ATOM 698 C C . PHE A 1 85 ? 11.416 -7.414 -0.620 1.00 87.62 85 PHE A C 1
ATOM 700 O O . PHE A 1 85 ? 10.731 -7.979 0.231 1.00 87.62 85 PHE A O 1
ATOM 707 N N . THR A 1 86 ? 12.400 -8.046 -1.267 1.00 86.94 86 THR A N 1
ATOM 708 C CA . THR A 1 86 ? 12.708 -9.477 -1.070 1.00 86.94 86 THR A CA 1
ATOM 709 C C . THR A 1 86 ? 13.249 -9.764 0.328 1.00 86.94 86 THR A C 1
ATOM 711 O O . THR A 1 86 ? 12.829 -10.731 0.961 1.00 86.94 86 THR A O 1
ATOM 714 N N . GLN A 1 87 ? 14.112 -8.889 0.847 1.00 86.56 87 GLN A N 1
ATOM 715 C CA . GLN A 1 87 ? 14.673 -8.984 2.197 1.00 86.56 87 GLN A CA 1
ATOM 716 C C . GLN A 1 87 ? 13.685 -8.565 3.300 1.00 86.56 87 GLN A C 1
ATOM 718 O O . GLN A 1 87 ? 14.019 -8.663 4.477 1.00 86.56 87 GLN A O 1
ATOM 723 N N . ARG A 1 88 ? 12.472 -8.113 2.942 1.00 83.75 88 ARG A N 1
ATOM 724 C CA . ARG A 1 88 ? 11.445 -7.608 3.873 1.00 83.75 88 ARG A CA 1
ATOM 725 C C . ARG A 1 88 ? 11.977 -6.510 4.802 1.00 83.75 88 ARG A C 1
ATOM 727 O O . ARG A 1 88 ? 11.575 -6.415 5.958 1.00 83.75 88 ARG A O 1
ATOM 734 N N . LEU A 1 89 ? 12.877 -5.671 4.292 1.00 82.31 89 LEU A N 1
ATOM 735 C CA . LEU A 1 89 ? 13.439 -4.558 5.050 1.00 82.31 89 LEU A CA 1
ATOM 736 C C . LEU A 1 89 ? 12.411 -3.433 5.122 1.00 82.31 89 LEU A C 1
ATOM 738 O O . LEU A 1 89 ? 12.008 -2.878 4.095 1.00 82.31 89 LEU A O 1
ATOM 742 N N . PHE A 1 90 ? 11.974 -3.093 6.333 1.00 68.31 90 PHE A N 1
ATOM 743 C CA . PHE A 1 90 ? 10.955 -2.067 6.562 1.00 68.31 90 PHE A CA 1
ATOM 744 C C . PHE A 1 90 ? 11.506 -0.645 6.507 1.00 68.31 90 PHE A C 1
ATOM 746 O O . PHE A 1 90 ? 10.733 0.278 6.217 1.00 68.31 90 PHE A O 1
ATOM 753 N N . ASP A 1 91 ? 12.821 -0.493 6.657 1.00 65.44 91 ASP A N 1
ATOM 754 C CA . ASP A 1 91 ? 13.499 0.794 6.633 1.00 65.44 91 ASP A CA 1
ATOM 755 C C . ASP A 1 91 ? 13.208 1.559 5.341 1.00 65.44 91 ASP A C 1
ATOM 757 O O . ASP A 1 91 ? 13.022 1.013 4.246 1.00 65.44 91 ASP A O 1
ATOM 761 N N . SER A 1 92 ? 13.020 2.861 5.502 1.00 56.78 92 SER A N 1
ATOM 762 C CA . SER A 1 92 ? 12.851 3.788 4.395 1.00 56.78 92 SER A CA 1
ATOM 763 C C . SER A 1 92 ? 14.221 4.007 3.775 1.00 56.78 92 SER A C 1
ATOM 765 O O . SER A 1 92 ? 15.111 4.502 4.460 1.00 56.78 92 SER A O 1
ATOM 767 N N . GLU A 1 93 ? 14.371 3.721 2.481 1.00 54.44 93 GLU A N 1
ATOM 768 C CA . GLU A 1 93 ? 15.539 4.098 1.656 1.00 54.44 93 GLU A CA 1
ATOM 769 C C . GLU A 1 93 ? 15.668 5.618 1.451 1.00 54.44 93 GLU A C 1
ATOM 771 O O . GLU A 1 93 ? 16.235 6.122 0.485 1.00 54.44 93 GLU A O 1
ATOM 776 N N . ASP A 1 94 ? 15.086 6.370 2.367 1.00 54.66 94 ASP A N 1
ATOM 777 C CA . ASP A 1 94 ? 15.168 7.799 2.422 1.00 54.66 94 ASP A CA 1
ATOM 778 C C . ASP A 1 94 ? 16.506 8.156 3.062 1.00 54.66 94 ASP A C 1
ATOM 780 O O . ASP A 1 94 ? 16.854 7.674 4.141 1.00 54.66 94 ASP A O 1
ATOM 784 N N . SER A 1 95 ? 17.261 9.021 2.386 1.00 56.28 95 SER A N 1
ATOM 785 C CA . SER A 1 95 ? 18.416 9.696 2.972 1.00 56.28 95 SER A CA 1
ATOM 786 C C . SER A 1 95 ? 18.035 10.290 4.335 1.00 56.28 95 SER A C 1
ATOM 788 O O . SER A 1 95 ? 16.880 10.662 4.546 1.00 56.28 95 SER A O 1
ATOM 790 N N . LEU A 1 96 ? 18.988 10.430 5.265 1.00 58.41 96 LEU A N 1
ATOM 791 C CA . LEU A 1 96 ? 18.749 10.988 6.614 1.00 58.41 96 LEU A CA 1
ATOM 792 C C . LEU A 1 96 ? 17.903 12.280 6.591 1.00 58.41 96 LEU A C 1
ATOM 794 O O . LEU A 1 96 ? 17.071 12.522 7.463 1.00 58.41 96 LEU A O 1
ATOM 798 N N . ARG A 1 97 ? 18.051 13.077 5.525 1.00 57.19 97 ARG A N 1
ATOM 799 C CA . ARG A 1 97 ? 17.259 14.279 5.248 1.00 57.19 97 ARG A CA 1
ATOM 800 C C . ARG A 1 97 ? 15.778 13.984 4.966 1.00 57.19 97 ARG A C 1
ATOM 802 O O . ARG A 1 97 ? 14.911 14.658 5.508 1.00 57.19 97 ARG A O 1
ATOM 809 N N . ASN A 1 98 ? 15.467 12.977 4.155 1.00 57.31 98 ASN A N 1
ATOM 810 C CA . ASN A 1 98 ? 14.091 12.557 3.885 1.00 57.31 98 ASN A CA 1
ATOM 811 C C . ASN A 1 98 ? 13.448 11.842 5.083 1.00 57.31 98 ASN A C 1
ATOM 813 O O . ASN A 1 98 ? 12.236 11.966 5.266 1.00 57.31 98 ASN A O 1
ATOM 817 N N . GLN A 1 99 ? 14.236 11.150 5.913 1.00 56.78 99 GLN A N 1
ATOM 818 C CA . GLN A 1 99 ? 13.755 10.595 7.183 1.00 56.78 99 GLN A CA 1
ATOM 819 C C . GLN A 1 99 ? 13.365 11.707 8.166 1.00 56.78 99 GLN A C 1
ATOM 821 O O . GLN A 1 99 ? 12.302 11.612 8.769 1.00 56.78 99 GLN A O 1
ATOM 826 N N . MET A 1 100 ? 14.129 12.806 8.248 1.00 57.50 100 MET A N 1
ATOM 827 C CA . MET A 1 100 ? 13.708 13.996 9.006 1.00 57.50 100 MET A CA 1
ATOM 828 C C . MET A 1 100 ? 12.430 14.642 8.442 1.00 57.50 100 MET A C 1
ATOM 830 O O . MET A 1 100 ? 11.548 15.024 9.202 1.00 57.50 100 MET A O 1
ATOM 834 N N . ILE A 1 101 ? 12.291 14.755 7.116 1.00 59.91 101 ILE A N 1
ATOM 835 C CA . ILE A 1 101 ? 11.109 15.380 6.479 1.00 59.91 101 ILE A CA 1
ATOM 836 C C . ILE A 1 101 ? 9.856 14.485 6.568 1.00 59.91 101 ILE A C 1
ATOM 838 O O . ILE A 1 101 ? 8.720 14.971 6.517 1.00 59.91 101 ILE A O 1
ATOM 842 N N . SER A 1 102 ? 10.053 13.171 6.671 1.00 56.69 102 SER A N 1
ATOM 843 C CA . SER A 1 102 ? 8.986 12.176 6.815 1.00 56.69 102 SER A CA 1
ATOM 844 C C . SER A 1 102 ? 8.768 11.742 8.262 1.00 56.69 102 SER A C 1
ATOM 846 O O . SER A 1 102 ? 7.924 10.878 8.493 1.00 56.69 102 SER A O 1
ATOM 848 N N . PHE A 1 103 ? 9.475 12.338 9.228 1.00 48.84 103 PHE A N 1
ATOM 849 C CA . PHE A 1 103 ? 9.282 12.086 10.653 1.00 48.84 103 PHE A CA 1
ATOM 850 C C . PHE A 1 103 ? 7.836 12.472 11.009 1.00 48.84 103 PHE A C 1
ATOM 852 O O . PHE A 1 103 ? 7.465 13.644 10.969 1.00 48.84 103 PHE A O 1
ATOM 859 N N . GLY A 1 104 ? 6.981 11.468 11.226 1.00 56.28 104 GLY A N 1
ATOM 860 C CA . GLY A 1 104 ? 5.541 11.639 11.462 1.00 56.28 104 GLY A CA 1
ATOM 861 C C . GLY A 1 104 ? 4.616 11.356 10.267 1.00 56.28 104 GLY A C 1
ATOM 862 O O . GLY A 1 104 ? 3.404 11.292 10.449 1.00 56.28 104 GLY A O 1
ATOM 863 N N . LYS A 1 105 ? 5.131 11.118 9.052 1.00 64.12 105 LYS A N 1
ATOM 864 C CA . LYS A 1 105 ? 4.316 10.727 7.880 1.00 64.12 105 LYS A CA 1
ATOM 865 C C . LYS A 1 105 ? 4.207 9.211 7.777 1.00 64.12 105 LYS A C 1
ATOM 867 O O . LYS A 1 105 ? 4.712 8.587 6.847 1.00 64.12 105 LYS A O 1
ATOM 872 N N . HIS A 1 106 ? 3.534 8.638 8.761 1.00 72.94 106 HIS A N 1
ATOM 873 C CA . HIS A 1 106 ? 3.269 7.212 8.856 1.00 72.94 106 HIS A CA 1
ATOM 874 C C . HIS A 1 106 ? 1.867 6.902 8.333 1.00 72.94 106 HIS A C 1
ATOM 876 O O . HIS A 1 106 ? 0.919 7.640 8.599 1.00 72.94 106 HIS A O 1
ATOM 882 N N . HIS A 1 107 ? 1.723 5.814 7.574 1.00 81.81 107 HIS A N 1
ATOM 883 C CA . HIS A 1 107 ? 0.394 5.329 7.216 1.00 81.81 107 HIS A CA 1
ATOM 884 C C . HIS A 1 107 ? -0.153 4.532 8.393 1.00 81.81 107 HIS A C 1
ATOM 886 O O . HIS A 1 107 ? 0.356 3.462 8.731 1.00 81.81 107 HIS A O 1
ATOM 892 N N . ILE A 1 108 ? -1.166 5.110 9.025 1.00 86.94 108 ILE A N 1
ATOM 893 C CA . ILE A 1 108 ? -1.804 4.579 10.217 1.00 86.94 108 ILE A CA 1
ATOM 894 C C . ILE A 1 108 ? -3.136 3.960 9.805 1.00 86.94 108 ILE A C 1
ATOM 896 O O . ILE A 1 108 ? -4.039 4.663 9.332 1.00 86.94 108 ILE A O 1
ATOM 900 N N . LEU A 1 109 ? -3.236 2.643 9.969 1.00 87.94 109 LEU A N 1
ATOM 901 C CA . LEU A 1 109 ? -4.436 1.879 9.653 1.00 87.94 109 LEU A CA 1
ATOM 902 C C . LEU A 1 109 ? -4.880 1.059 10.859 1.00 87.94 109 LEU A C 1
ATOM 904 O O . LEU A 1 109 ? -4.062 0.491 11.579 1.00 87.94 109 LEU A O 1
ATOM 908 N N . ASN A 1 110 ? -6.187 0.996 11.045 1.00 88.75 110 ASN A N 1
ATOM 909 C CA . ASN A 1 110 ? -6.851 0.145 12.022 1.00 88.75 110 ASN A CA 1
ATOM 910 C C . ASN A 1 110 ? -7.005 -1.286 11.463 1.00 88.75 110 ASN A C 1
ATOM 912 O O . ASN A 1 110 ? -7.067 -1.475 10.245 1.00 88.75 110 ASN A O 1
ATOM 916 N N . ILE A 1 111 ? -7.107 -2.301 12.328 1.00 86.06 111 ILE A N 1
ATOM 917 C CA . ILE A 1 111 ? -7.410 -3.689 11.942 1.00 86.06 111 ILE A CA 1
ATOM 918 C C . ILE A 1 111 ? -8.602 -3.820 10.976 1.00 86.06 111 ILE A C 1
ATOM 920 O O . ILE A 1 111 ? -8.536 -4.594 10.018 1.00 86.06 111 ILE A O 1
ATOM 924 N N . LYS A 1 112 ? -9.673 -3.036 11.159 1.00 86.19 112 LYS A N 1
ATOM 925 C CA . LYS A 1 112 ? -10.851 -3.061 10.270 1.00 86.19 112 LYS A CA 1
ATOM 926 C C . LYS A 1 112 ? -10.527 -2.539 8.867 1.00 86.19 112 LYS A C 1
ATOM 928 O O . LYS A 1 112 ? -10.972 -3.118 7.879 1.00 86.19 112 LYS A O 1
ATOM 933 N N . GLU A 1 113 ? -9.720 -1.482 8.775 1.00 86.06 113 GLU A N 1
ATOM 934 C CA . GLU A 1 113 ? -9.247 -0.924 7.499 1.00 86.06 113 GLU A CA 1
ATOM 935 C C . GLU A 1 113 ? -8.239 -1.861 6.819 1.00 86.06 113 GLU A C 1
ATOM 937 O O . GLU A 1 113 ? -8.228 -1.999 5.600 1.00 86.06 113 GLU A O 1
ATOM 942 N N . LEU A 1 114 ? -7.399 -2.546 7.596 1.00 87.31 114 LEU A N 1
ATOM 943 C CA . LEU A 1 114 ? -6.453 -3.517 7.053 1.00 87.31 114 LEU A CA 1
ATOM 944 C C . LEU A 1 114 ? -7.179 -4.741 6.472 1.00 87.31 114 LEU A C 1
ATOM 946 O O . LEU A 1 114 ? -6.820 -5.217 5.395 1.00 87.31 114 LEU A O 1
ATOM 950 N N . SER A 1 115 ? -8.234 -5.199 7.151 1.00 83.88 115 SER A N 1
ATOM 951 C CA . SER A 1 115 ? -9.089 -6.310 6.714 1.00 83.88 115 SER A CA 1
ATOM 952 C C . SER A 1 115 ? -9.853 -6.012 5.416 1.00 83.88 115 SER A C 1
ATOM 954 O O . SER A 1 115 ? -10.097 -6.921 4.622 1.00 83.88 115 SER A O 1
ATOM 956 N N . SER A 1 116 ? -10.195 -4.744 5.149 1.00 83.81 116 SER A N 1
ATOM 957 C CA . SER A 1 116 ? -10.859 -4.360 3.894 1.00 83.81 116 SER A CA 1
ATOM 958 C C . SER A 1 116 ? -9.905 -4.343 2.694 1.00 83.81 116 SER A C 1
ATOM 960 O O . SER A 1 116 ? -10.320 -4.628 1.572 1.00 83.81 116 SER A O 1
ATOM 962 N N . ILE A 1 117 ? -8.621 -4.055 2.922 1.00 83.50 117 ILE A N 1
ATOM 963 C CA . ILE A 1 117 ? -7.582 -4.051 1.883 1.00 83.50 117 ILE A CA 1
ATOM 964 C C . ILE A 1 117 ? -7.113 -5.468 1.564 1.00 83.50 117 ILE A C 1
ATOM 966 O O . ILE A 1 117 ? -6.934 -5.820 0.397 1.00 83.50 117 ILE A O 1
ATOM 970 N N . LEU A 1 118 ? -6.876 -6.270 2.601 1.00 75.56 118 LEU A N 1
ATOM 971 C CA . LEU A 1 118 ? -6.327 -7.607 2.471 1.00 75.56 118 LEU A CA 1
ATOM 972 C C . LEU A 1 118 ? -7.222 -8.600 3.202 1.00 75.56 118 LEU A C 1
ATOM 974 O O . LEU A 1 118 ? -7.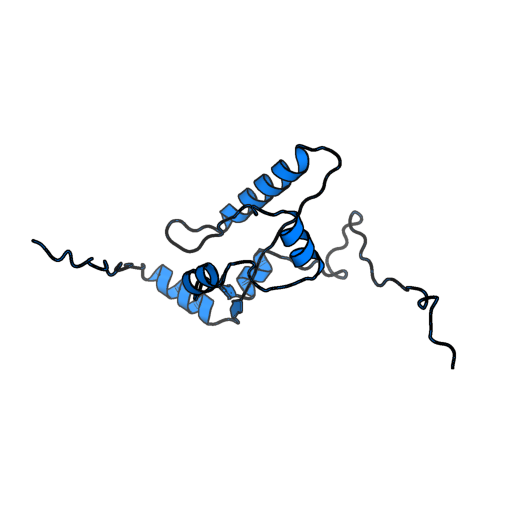143 -8.767 4.418 1.00 75.56 118 LEU A O 1
ATOM 978 N N . HIS A 1 119 ? -8.023 -9.328 2.432 1.00 70.69 119 HIS A N 1
ATOM 979 C CA . HIS A 1 119 ? -8.678 -10.515 2.948 1.00 70.69 119 HIS A CA 1
ATOM 980 C C . HIS A 1 119 ? -7.684 -11.673 2.902 1.00 70.69 119 HIS A C 1
ATOM 982 O O . HIS A 1 119 ? -7.372 -12.169 1.819 1.00 70.69 119 HIS A O 1
ATOM 988 N N . PHE A 1 120 ? -7.169 -12.103 4.055 1.00 59.56 120 PHE A N 1
ATOM 989 C CA . PHE A 1 120 ? -6.345 -13.306 4.117 1.00 59.56 120 PHE A CA 1
ATOM 990 C C . PHE A 1 120 ? -7.212 -14.507 3.730 1.00 59.56 120 PHE A C 1
ATOM 992 O O . PHE A 1 120 ? -8.124 -14.863 4.481 1.00 59.56 120 PHE A O 1
ATOM 999 N N . PRO A 1 121 ? -6.973 -15.135 2.566 1.00 61.34 121 PRO A N 1
ATOM 1000 C CA . PRO A 1 121 ? -7.763 -16.277 2.161 1.00 61.34 121 PRO A CA 1
ATOM 1001 C C . PRO A 1 121 ? -7.469 -17.409 3.141 1.00 61.34 121 PRO A C 1
ATOM 1003 O O . PRO A 1 121 ? -6.380 -17.976 3.158 1.00 61.34 121 PRO A O 1
ATOM 1006 N N . HIS A 1 122 ? -8.439 -17.728 3.988 1.00 64.38 122 HIS A N 1
ATOM 1007 C CA . HIS A 1 122 ? -8.300 -18.848 4.898 1.00 64.38 122 HIS A CA 1
ATOM 1008 C C . HIS A 1 122 ? -8.613 -20.143 4.125 1.00 64.38 122 HIS A C 1
ATOM 1010 O O . HIS A 1 122 ? -9.708 -20.237 3.557 1.00 64.38 122 HIS A O 1
ATOM 1016 N N . PRO A 1 123 ? -7.738 -21.168 4.132 1.00 65.19 123 PRO A N 1
ATOM 1017 C CA . PRO A 1 123 ? -7.943 -22.411 3.373 1.00 65.19 123 PRO A CA 1
ATOM 1018 C C . PRO A 1 123 ? -9.280 -23.101 3.682 1.00 65.19 123 PRO A C 1
ATOM 1020 O O . PRO A 1 123 ? -9.909 -23.702 2.817 1.00 65.19 123 PRO A O 1
ATOM 1023 N N . LYS A 1 124 ? -9.761 -22.965 4.926 1.00 66.81 124 LYS A N 1
ATOM 1024 C CA . LYS A 1 124 ? -11.080 -23.470 5.359 1.00 66.81 124 LYS A CA 1
ATOM 1025 C C . LYS A 1 124 ? -12.266 -22.806 4.643 1.00 66.81 124 LYS A C 1
ATOM 1027 O O . LYS A 1 124 ? -13.288 -23.463 4.457 1.00 66.81 124 LYS A O 1
ATOM 1032 N N . PHE A 1 125 ? -12.148 -21.526 4.284 1.00 66.31 125 PHE A N 1
ATOM 1033 C CA . PHE A 1 125 ? -13.265 -20.702 3.807 1.00 66.31 125 PHE A CA 1
ATOM 1034 C C . PHE A 1 125 ? -13.176 -20.378 2.310 1.00 66.31 125 PHE A C 1
ATOM 1036 O O . PHE A 1 125 ? -14.209 -20.256 1.659 1.00 66.31 125 PHE A O 1
ATOM 1043 N N . ASN A 1 126 ? -11.976 -20.311 1.727 1.00 67.00 126 ASN A N 1
ATOM 1044 C CA . ASN A 1 126 ? -11.798 -20.096 0.292 1.00 67.00 126 ASN A CA 1
ATOM 1045 C C . ASN A 1 126 ? -11.545 -21.432 -0.431 1.00 67.00 126 ASN A C 1
ATOM 1047 O O . ASN A 1 126 ? -10.416 -21.905 -0.493 1.00 67.00 126 ASN A O 1
ATOM 1051 N N . ARG A 1 127 ? -12.608 -22.047 -0.971 1.00 66.12 127 ARG A N 1
ATOM 1052 C CA . ARG A 1 127 ? -12.567 -23.341 -1.693 1.00 66.12 127 ARG A CA 1
ATOM 1053 C C . ARG A 1 127 ? -12.477 -23.199 -3.218 1.00 66.12 127 ARG A C 1
ATOM 1055 O O . ARG A 1 127 ? -12.891 -24.098 -3.945 1.00 66.12 127 ARG A O 1
ATOM 1062 N N . ASN A 1 128 ? -12.014 -22.058 -3.726 1.00 73.19 128 ASN A N 1
ATOM 1063 C CA . ASN A 1 128 ? -11.944 -21.845 -5.167 1.00 73.19 128 ASN A CA 1
ATOM 1064 C C . ASN A 1 128 ? -10.874 -22.766 -5.798 1.00 73.19 128 ASN A C 1
ATOM 1066 O O . ASN A 1 128 ? -9.695 -22.611 -5.479 1.00 73.19 128 ASN A O 1
ATOM 1070 N N . PRO A 1 129 ? -11.240 -23.670 -6.730 1.00 68.31 129 PRO A N 1
ATOM 1071 C CA . PRO A 1 129 ? -10.318 -24.648 -7.315 1.00 68.31 129 PRO A CA 1
ATOM 1072 C C . PRO A 1 129 ? -9.217 -24.024 -8.189 1.00 68.31 129 PRO A C 1
ATOM 1074 O O . PRO A 1 129 ? -8.276 -24.710 -8.574 1.00 68.31 129 PRO A O 1
ATOM 1077 N N . ARG A 1 130 ? -9.306 -22.724 -8.510 1.00 72.31 130 ARG A N 1
ATOM 1078 C CA . ARG A 1 130 ? -8.261 -21.982 -9.236 1.00 72.31 130 ARG A CA 1
ATOM 1079 C C . ARG A 1 130 ? -7.085 -21.555 -8.354 1.00 72.31 130 ARG A C 1
ATOM 1081 O O . ARG A 1 130 ? -6.075 -21.105 -8.888 1.00 72.31 130 ARG A O 1
ATOM 1088 N N . PHE A 1 131 ? -7.211 -21.673 -7.034 1.00 62.59 131 PHE A N 1
ATOM 1089 C CA . PHE A 1 131 ? -6.161 -21.342 -6.077 1.00 62.59 131 PHE A CA 1
ATOM 1090 C C . PHE A 1 131 ? -5.698 -22.614 -5.361 1.00 62.59 131 PHE A C 1
ATOM 1092 O O . PHE A 1 131 ? -6.497 -23.317 -4.752 1.00 62.59 131 PHE A O 1
ATOM 1099 N N . SER A 1 132 ? -4.397 -22.902 -5.424 1.00 69.06 132 SER A N 1
ATOM 1100 C CA . SER A 1 132 ? -3.775 -23.988 -4.662 1.00 69.06 132 SER A CA 1
ATOM 1101 C C . SER A 1 132 ? -3.045 -23.403 -3.458 1.00 69.06 132 SER A C 1
ATOM 1103 O O . SER A 1 132 ? -2.170 -22.549 -3.616 1.00 69.06 132 SER A O 1
ATOM 1105 N N . PHE A 1 133 ? -3.416 -23.838 -2.253 1.00 67.56 133 PHE A N 1
ATOM 1106 C CA . PHE A 1 133 ? -2.715 -23.457 -1.031 1.00 67.56 133 PHE A CA 1
ATOM 1107 C C . PHE A 1 133 ? -1.480 -24.336 -0.855 1.00 67.56 133 PHE A C 1
ATOM 1109 O O . PHE A 1 133 ? -1.568 -25.562 -0.799 1.00 67.56 133 PHE A O 1
ATOM 1116 N N . GLN A 1 134 ? -0.315 -23.705 -0.739 1.00 70.50 134 GLN A N 1
ATOM 1117 C CA . GLN A 1 134 ? 0.918 -24.404 -0.412 1.00 70.50 134 GLN A CA 1
ATOM 1118 C C . GLN A 1 134 ? 1.004 -24.591 1.108 1.00 70.50 134 GLN A C 1
ATOM 1120 O O . GLN A 1 134 ? 1.294 -23.640 1.827 1.00 70.50 134 GLN A O 1
ATOM 1125 N N . ASN A 1 135 ? 0.735 -25.806 1.598 1.00 72.50 135 ASN A N 1
ATOM 1126 C CA . ASN A 1 135 ? 0.708 -26.096 3.040 1.00 72.50 135 ASN A CA 1
ATOM 1127 C C . ASN A 1 135 ? 2.093 -25.948 3.688 1.00 72.50 135 ASN A C 1
ATOM 1129 O O . ASN A 1 135 ? 2.230 -25.329 4.737 1.00 72.50 135 ASN A O 1
ATOM 1133 N N . TYR A 1 136 ? 3.120 -26.520 3.062 1.00 75.38 136 TYR A N 1
ATOM 1134 C CA . TYR A 1 136 ? 4.519 -26.410 3.465 1.00 75.38 136 TYR A CA 1
ATOM 1135 C C . TYR A 1 136 ? 5.407 -26.909 2.321 1.00 75.38 136 TYR A C 1
ATOM 1137 O O . TYR A 1 136 ? 4.968 -27.682 1.466 1.00 75.38 136 TYR A O 1
ATOM 1145 N N . LYS A 1 137 ? 6.662 -26.460 2.286 1.00 77.25 137 LYS A N 1
ATOM 1146 C CA . LYS A 1 137 ? 7.688 -27.005 1.395 1.00 77.25 137 LYS A CA 1
ATOM 1147 C C . LYS A 1 137 ? 8.664 -27.786 2.266 1.00 77.25 137 LYS A C 1
ATOM 1149 O O . LYS A 1 137 ? 9.387 -27.175 3.045 1.00 77.25 137 LYS A O 1
ATOM 1154 N N . ILE A 1 138 ? 8.664 -29.116 2.163 1.00 76.00 138 ILE A N 1
ATOM 1155 C CA . ILE A 1 138 ? 9.768 -29.913 2.710 1.00 76.00 138 ILE A CA 1
ATOM 1156 C C . ILE A 1 138 ? 10.968 -29.605 1.821 1.00 76.00 138 ILE A C 1
ATOM 1158 O O . ILE A 1 138 ? 10.940 -29.880 0.622 1.00 76.00 138 ILE A O 1
ATOM 1162 N N . VAL A 1 139 ? 11.977 -28.960 2.386 1.00 80.62 139 VAL A N 1
ATOM 1163 C CA . VAL A 1 139 ? 13.275 -28.775 1.740 1.00 80.62 139 VAL A CA 1
ATOM 1164 C C . VAL A 1 139 ? 14.213 -29.824 2.312 1.00 80.62 139 VAL A C 1
ATOM 1166 O O . VAL A 1 139 ? 14.195 -30.073 3.518 1.00 80.62 139 VAL A O 1
ATOM 1169 N N . SER A 1 140 ? 14.983 -30.471 1.441 1.00 82.69 140 SER A N 1
ATOM 1170 C CA . SER A 1 140 ? 16.068 -31.356 1.852 1.00 82.69 140 SER A CA 1
ATOM 1171 C C . SER A 1 140 ? 17.070 -30.591 2.718 1.00 82.69 140 SER A C 1
ATOM 1173 O O . SER A 1 140 ? 17.198 -29.367 2.605 1.00 82.69 140 SER A O 1
ATOM 1175 N N . ALA A 1 141 ? 17.760 -31.315 3.603 1.00 82.31 141 ALA A N 1
ATOM 1176 C CA . ALA A 1 141 ? 18.865 -30.738 4.355 1.00 82.31 141 ALA A CA 1
ATOM 1177 C C . ALA A 1 141 ? 19.897 -30.144 3.374 1.00 82.31 141 ALA A C 1
ATOM 1179 O O . ALA A 1 141 ? 20.093 -30.712 2.299 1.00 82.31 141 ALA A O 1
ATOM 1180 N N . PRO A 1 142 ? 20.513 -28.995 3.699 1.00 84.19 142 PRO A N 1
ATOM 1181 C CA . PRO A 1 142 ? 21.568 -28.428 2.871 1.00 84.19 142 PRO A CA 1
ATOM 1182 C C . PRO A 1 142 ? 22.739 -29.412 2.778 1.00 84.19 142 PRO A C 1
ATOM 1184 O O . PRO A 1 142 ? 23.173 -29.945 3.796 1.00 84.19 142 PRO A O 1
ATOM 1187 N N . ASP A 1 143 ? 23.253 -29.618 1.566 1.00 81.88 143 ASP A N 1
ATOM 1188 C CA . ASP A 1 143 ? 24.267 -30.645 1.283 1.00 81.88 143 ASP A CA 1
ATOM 1189 C C . ASP A 1 143 ? 25.614 -30.393 1.993 1.00 81.88 143 ASP A C 1
ATOM 1191 O O . ASP A 1 143 ? 26.385 -31.322 2.204 1.00 81.88 143 ASP A O 1
ATOM 1195 N N . ASN A 1 144 ? 25.884 -29.153 2.417 1.00 79.75 144 ASN A N 1
ATOM 1196 C CA . ASN A 1 144 ? 27.137 -28.751 3.063 1.00 79.75 144 ASN A CA 1
ATOM 1197 C C . ASN A 1 144 ? 26.953 -28.538 4.573 1.00 79.75 144 ASN A C 1
ATOM 1199 O O . ASN A 1 144 ? 27.021 -27.408 5.066 1.00 79.75 144 ASN A O 1
ATOM 1203 N N . LEU A 1 145 ? 26.693 -29.614 5.313 1.00 82.69 145 LEU A N 1
ATOM 1204 C CA . LEU A 1 145 ? 26.840 -29.598 6.770 1.00 82.69 145 LEU A CA 1
ATOM 1205 C C . LEU A 1 145 ? 28.339 -29.676 7.121 1.00 82.69 145 LEU A C 1
ATOM 1207 O O . LEU A 1 145 ? 29.079 -30.369 6.428 1.00 82.69 145 LEU A O 1
ATOM 1211 N N . PRO A 1 146 ? 28.817 -28.962 8.155 1.00 81.56 146 PRO A N 1
ATOM 1212 C CA . PRO A 1 146 ? 30.209 -29.069 8.574 1.00 81.56 146 PRO A CA 1
ATOM 1213 C C . PRO A 1 146 ? 30.487 -30.472 9.128 1.00 81.56 146 PRO A C 1
ATOM 1215 O O . PRO A 1 146 ? 29.821 -30.912 10.069 1.00 81.56 146 PRO A O 1
ATOM 1218 N N . ASP A 1 147 ? 31.483 -31.148 8.557 1.00 74.56 147 ASP A N 1
ATOM 1219 C CA . ASP A 1 147 ? 32.055 -32.364 9.132 1.00 74.56 147 ASP A CA 1
ATOM 1220 C C . ASP A 1 147 ? 32.823 -32.017 10.419 1.00 74.56 147 ASP A C 1
ATOM 1222 O O . ASP A 1 147 ? 33.407 -30.935 10.536 1.00 74.56 147 ASP A O 1
ATOM 1226 N N . LYS A 1 148 ? 32.757 -32.917 11.407 1.00 65.69 148 LYS A N 1
ATOM 1227 C CA . LYS A 1 148 ? 33.452 -32.776 12.697 1.00 65.69 148 LYS A CA 1
ATOM 1228 C C . LYS A 1 148 ? 34.968 -32.795 12.554 1.00 65.69 148 LYS A C 1
ATOM 1230 O O . LYS A 1 148 ? 35.470 -33.639 11.782 1.00 65.69 148 LYS A O 1
#

Secondary structure (DSSP, 8-state):
----------------HHHHHHHHHHHHS-EEE---------SSTTHHHHHHHHHHHHHGGGPPTTS--------S-HHHHHHHHHTT--S----HHHHHHTTT---EEEHHHHHHH-----TTT---TT--------PPPPS-PPP-

Radius of gyration: 22.23 Å; chains: 1; bounding box: 53×79×41 Å